Protein AF-A0A9E1VNL1-F1 (afdb_monomer_lite)

Structure (mmCIF, N/CA/C/O backbone):
data_AF-A0A9E1VNL1-F1
#
_entry.id   AF-A0A9E1VNL1-F1
#
loop_
_atom_site.group_PDB
_atom_site.id
_atom_site.type_symbol
_atom_site.label_atom_id
_atom_site.label_alt_id
_atom_site.label_comp_id
_atom_site.label_asym_id
_atom_site.label_entity_id
_atom_site.label_seq_id
_atom_site.pdbx_PDB_ins_code
_atom_site.Cartn_x
_atom_site.Cartn_y
_atom_site.Cartn_z
_atom_site.occupancy
_atom_site.B_iso_or_equiv
_atom_site.auth_seq_id
_atom_site.auth_comp_id
_atom_site.auth_asym_id
_atom_site.auth_atom_id
_atom_site.pdbx_PDB_model_num
ATOM 1 N N . MET A 1 1 ? 22.418 -6.849 -8.961 1.00 61.72 1 MET A N 1
ATOM 2 C CA . MET A 1 1 ? 21.705 -7.057 -7.676 1.00 61.72 1 MET A CA 1
ATOM 3 C C . MET A 1 1 ? 21.008 -5.788 -7.202 1.00 61.72 1 MET A C 1
ATOM 5 O O . MET A 1 1 ? 19.860 -5.892 -6.808 1.00 61.72 1 MET A O 1
ATOM 9 N N . SER A 1 2 ? 21.666 -4.621 -7.284 1.00 75.75 2 SER A N 1
ATOM 10 C CA . SER A 1 2 ? 21.085 -3.318 -6.914 1.00 75.75 2 SER A CA 1
ATOM 11 C C . SER A 1 2 ? 19.824 -2.946 -7.703 1.00 75.75 2 SER A C 1
ATOM 13 O O . SER A 1 2 ? 18.902 -2.411 -7.108 1.00 75.75 2 SER A O 1
ATOM 15 N N . GLU A 1 3 ? 19.758 -3.241 -9.002 1.00 84.81 3 GLU A N 1
ATOM 16 C CA . GLU A 1 3 ? 18.592 -2.880 -9.829 1.00 84.81 3 GLU A CA 1
ATOM 17 C C . GLU A 1 3 ? 17.319 -3.607 -9.381 1.00 84.81 3 GLU A C 1
ATOM 19 O O . GLU A 1 3 ? 16.314 -2.962 -9.133 1.00 84.81 3 GLU A O 1
ATOM 24 N N . LEU A 1 4 ? 17.384 -4.922 -9.135 1.00 90.00 4 LEU A N 1
ATOM 25 C CA . LEU A 1 4 ? 16.225 -5.689 -8.659 1.00 90.00 4 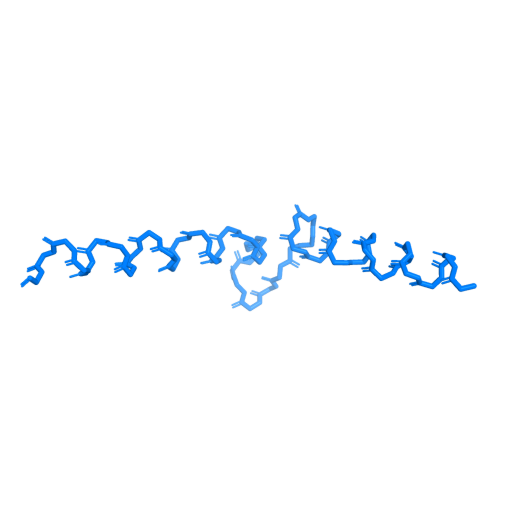LEU A CA 1
ATOM 26 C C . LEU A 1 4 ? 15.689 -5.169 -7.317 1.00 90.00 4 LEU A C 1
ATOM 28 O O . LEU A 1 4 ? 14.480 -5.129 -7.114 1.00 90.00 4 LEU A O 1
ATOM 32 N N . THR A 1 5 ? 16.573 -4.802 -6.386 1.00 93.12 5 THR A N 1
ATOM 33 C CA . THR A 1 5 ? 16.136 -4.234 -5.104 1.00 93.12 5 THR A CA 1
ATOM 34 C C . THR A 1 5 ? 15.479 -2.872 -5.298 1.00 93.12 5 THR A C 1
ATOM 36 O O . THR A 1 5 ? 14.420 -2.639 -4.728 1.00 93.12 5 THR A O 1
ATOM 39 N N . THR A 1 6 ? 16.043 -2.021 -6.160 1.00 95.25 6 THR A N 1
ATOM 40 C CA . THR A 1 6 ? 15.465 -0.711 -6.485 1.00 95.25 6 THR A CA 1
ATOM 41 C C . THR A 1 6 ? 14.107 -0.845 -7.173 1.00 95.25 6 THR A C 1
ATOM 43 O O . THR A 1 6 ? 13.161 -0.182 -6.767 1.00 95.25 6 THR A O 1
ATOM 46 N N . ASP A 1 7 ? 13.964 -1.767 -8.125 1.00 96.12 7 ASP A N 1
ATOM 47 C CA . ASP A 1 7 ? 12.693 -2.013 -8.815 1.00 96.12 7 ASP A CA 1
ATOM 48 C C . ASP A 1 7 ? 11.594 -2.477 -7.845 1.00 96.12 7 ASP A C 1
ATOM 50 O O . ASP A 1 7 ? 10.426 -2.093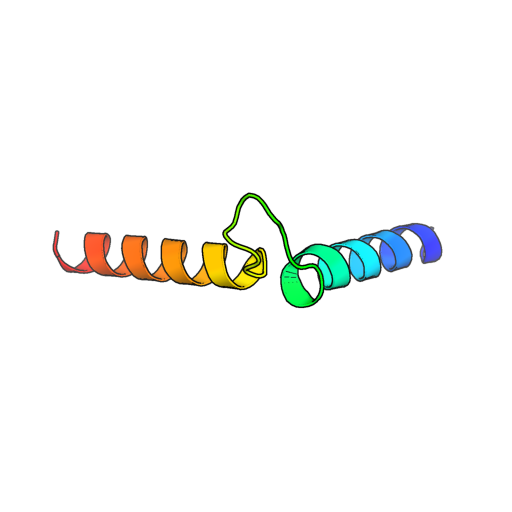 -7.966 1.00 96.12 7 ASP A O 1
ATOM 54 N N . VAL A 1 8 ? 11.956 -3.309 -6.861 1.00 96.69 8 VAL A N 1
ATOM 55 C CA . VAL A 1 8 ? 11.027 -3.749 -5.813 1.00 96.69 8 VAL A CA 1
ATOM 56 C C . VAL A 1 8 ? 10.643 -2.583 -4.902 1.00 96.69 8 VAL A C 1
ATOM 58 O O . VAL A 1 8 ? 9.457 -2.432 -4.601 1.00 96.69 8 VAL A O 1
ATOM 61 N N . ASP A 1 9 ? 11.602 -1.750 -4.497 1.00 97.06 9 ASP A N 1
ATOM 62 C CA . ASP A 1 9 ? 11.346 -0.572 -3.663 1.00 97.06 9 ASP A CA 1
ATOM 63 C C . ASP A 1 9 ? 10.408 0.421 -4.372 1.00 97.06 9 ASP A C 1
ATOM 65 O O . ASP A 1 9 ? 9.398 0.843 -3.797 1.00 97.06 9 ASP A O 1
ATOM 69 N N . ASP A 1 10 ? 10.664 0.702 -5.651 1.00 97.81 10 ASP A N 1
ATOM 70 C CA . ASP A 1 10 ? 9.835 1.573 -6.489 1.00 97.81 10 ASP A CA 1
ATOM 71 C C . ASP A 1 10 ? 8.416 1.011 -6.653 1.00 97.81 10 ASP A C 1
ATOM 73 O O . ASP A 1 10 ? 7.419 1.743 -6.558 1.00 97.81 10 ASP A O 1
ATOM 77 N N . TYR A 1 11 ? 8.291 -0.307 -6.851 1.00 97.81 11 TYR A N 1
ATOM 78 C CA . TYR A 1 11 ? 6.989 -0.964 -6.935 1.00 97.81 11 TYR A CA 1
ATOM 79 C C . TYR A 1 11 ? 6.219 -0.881 -5.612 1.00 97.81 11 TYR A C 1
ATOM 81 O O . TYR A 1 11 ? 5.013 -0.612 -5.618 1.00 97.81 11 TYR A O 1
ATOM 89 N N . ILE A 1 12 ? 6.893 -1.075 -4.475 1.00 98.12 12 ILE A N 1
ATOM 90 C CA . ILE A 1 12 ? 6.292 -0.949 -3.142 1.00 98.12 12 ILE A CA 1
ATOM 91 C C . ILE A 1 12 ? 5.820 0.490 -2.903 1.00 98.12 12 ILE A C 1
ATOM 93 O O . ILE A 1 12 ? 4.695 0.690 -2.427 1.00 98.12 12 ILE A O 1
ATOM 97 N N . GLU A 1 13 ? 6.633 1.492 -3.251 1.00 98.56 13 GLU A N 1
ATOM 98 C CA . GLU A 1 13 ? 6.260 2.903 -3.128 1.00 98.56 13 GLU A CA 1
ATOM 99 C C . GLU A 1 13 ? 5.028 3.210 -3.988 1.00 98.56 13 GLU A C 1
ATOM 101 O O . GLU A 1 13 ? 4.029 3.753 -3.498 1.00 98.56 13 GLU A O 1
ATOM 106 N N . PHE A 1 14 ? 5.054 2.804 -5.260 1.00 98.50 14 PHE A N 1
ATOM 107 C CA . PHE A 1 14 ? 3.931 2.984 -6.168 1.00 98.50 14 PHE A CA 1
ATOM 108 C C . PHE A 1 14 ? 2.663 2.313 -5.634 1.00 98.50 14 PHE A C 1
ATOM 110 O O . PHE A 1 14 ? 1.613 2.955 -5.547 1.00 98.50 14 PHE A O 1
ATOM 117 N N . TYR A 1 15 ? 2.747 1.043 -5.240 1.00 98.31 15 TYR A N 1
ATOM 118 C CA . TYR A 1 15 ? 1.595 0.282 -4.775 1.00 98.31 15 TYR A CA 1
ATOM 119 C C . TYR A 1 15 ? 0.981 0.902 -3.518 1.00 98.31 15 TYR A C 1
ATOM 121 O O . TYR A 1 15 ? -0.232 1.089 -3.453 1.00 98.31 15 TYR A O 1
ATOM 129 N N . ASN A 1 16 ? 1.802 1.260 -2.531 1.00 98.25 16 ASN A N 1
ATOM 130 C CA . ASN A 1 16 ? 1.293 1.749 -1.255 1.00 98.25 16 ASN A CA 1
ATOM 131 C C . ASN A 1 16 ? 0.811 3.204 -1.323 1.00 98.25 16 ASN A C 1
ATOM 133 O O . ASN A 1 16 ? -0.214 3.530 -0.715 1.00 98.25 16 ASN A O 1
ATOM 137 N N . TYR A 1 17 ? 1.510 4.069 -2.067 1.00 98.31 17 TYR A N 1
ATOM 138 C CA . TYR A 1 17 ? 1.316 5.523 -2.003 1.00 98.31 17 TYR A CA 1
ATOM 139 C C . TYR A 1 17 ? 0.744 6.159 -3.272 1.00 98.31 17 TYR A C 1
ATOM 141 O O . TYR A 1 17 ? 0.273 7.302 -3.217 1.00 98.31 17 TYR A O 1
ATOM 149 N N . LYS A 1 18 ? 0.752 5.468 -4.417 1.00 98.00 18 LYS A N 1
ATOM 150 C CA . LYS A 1 18 ? 0.294 6.028 -5.703 1.00 98.00 18 LYS A CA 1
ATOM 151 C C . LYS A 1 18 ? -0.898 5.261 -6.283 1.00 98.00 18 LYS A C 1
ATOM 153 O O . LYS A 1 18 ? -1.797 5.896 -6.831 1.00 98.00 18 LYS A O 1
ATOM 158 N N . ARG A 1 19 ? -0.967 3.939 -6.106 1.00 97.88 19 ARG A N 1
ATOM 159 C CA . ARG A 1 19 ? -2.035 3.085 -6.644 1.00 97.88 19 ARG A CA 1
ATOM 160 C C . ARG A 1 19 ? -3.354 3.264 -5.889 1.00 97.88 19 ARG A C 1
ATOM 162 O O . ARG A 1 19 ? -3.424 3.089 -4.675 1.00 97.88 19 ARG A O 1
ATOM 169 N N . PHE A 1 20 ? -4.425 3.528 -6.631 1.00 98.19 20 PHE A N 1
ATOM 170 C CA . PHE A 1 20 ? -5.793 3.408 -6.130 1.00 98.19 20 PHE A CA 1
ATOM 171 C C . PHE A 1 20 ? -6.271 1.962 -6.254 1.00 98.19 20 PHE A C 1
ATOM 173 O O . PHE A 1 20 ? -6.025 1.308 -7.271 1.00 98.19 20 PHE A O 1
ATOM 180 N N . HIS A 1 21 ? -6.951 1.456 -5.225 1.00 97.75 21 HIS A N 1
ATOM 181 C CA . HIS A 1 21 ? -7.408 0.071 -5.193 1.00 97.75 21 HIS A CA 1
ATOM 182 C C . HIS A 1 21 ? -8.935 0.006 -5.117 1.00 97.75 21 HIS A C 1
ATOM 184 O O . HIS A 1 21 ? -9.529 0.468 -4.147 1.00 97.75 21 HIS A O 1
ATOM 190 N N . GLN A 1 22 ? -9.580 -0.587 -6.127 1.00 97.81 22 GLN A N 1
ATOM 191 C CA . GLN A 1 22 ? -11.046 -0.624 -6.237 1.00 97.81 22 GLN A CA 1
ATOM 192 C C . GLN A 1 22 ? -11.714 -1.265 -5.012 1.00 97.81 22 GLN A C 1
ATOM 194 O O . GLN A 1 22 ? -12.687 -0.729 -4.500 1.00 97.81 22 GLN A O 1
ATOM 199 N N . THR A 1 23 ? -11.165 -2.368 -4.492 1.00 97.88 23 THR A N 1
ATOM 200 C CA . THR A 1 23 ? -11.719 -3.041 -3.299 1.00 97.88 23 THR A CA 1
ATOM 201 C C . THR A 1 23 ? -11.524 -2.259 -1.996 1.00 97.88 23 THR A C 1
ATOM 203 O O . THR A 1 23 ? -12.063 -2.655 -0.970 1.00 97.88 23 THR A O 1
ATOM 206 N N . LEU A 1 24 ? -10.739 -1.176 -2.020 1.00 97.31 24 LEU A N 1
ATOM 207 C CA . LEU A 1 24 ? -10.548 -0.257 -0.897 1.00 97.31 24 LEU A CA 1
ATOM 208 C C . LEU A 1 24 ? -11.345 1.040 -1.110 1.00 97.31 24 LEU A C 1
ATOM 210 O O . LEU A 1 24 ? -10.915 2.095 -0.648 1.00 97.31 24 LEU A O 1
ATOM 214 N N . ASP A 1 25 ? -12.451 0.991 -1.859 1.00 97.56 25 ASP A N 1
ATOM 215 C CA . ASP A 1 25 ? -13.236 2.162 -2.279 1.00 97.56 25 ASP A CA 1
ATOM 216 C C . ASP A 1 25 ? -12.374 3.231 -2.961 1.00 97.56 25 ASP A C 1
ATOM 218 O O . ASP A 1 25 ? -12.459 4.422 -2.662 1.00 97.56 25 ASP A O 1
ATOM 222 N N . TYR A 1 26 ? -11.467 2.788 -3.837 1.00 97.69 26 TYR A N 1
ATOM 223 C CA . TYR A 1 26 ? -10.480 3.645 -4.497 1.00 97.69 26 TYR A CA 1
ATOM 224 C C . TYR A 1 26 ? -9.603 4.447 -3.527 1.00 97.69 26 TYR A C 1
ATOM 226 O O . TYR A 1 26 ? -9.060 5.486 -3.890 1.00 97.69 26 TYR A O 1
ATOM 234 N N . LYS A 1 27 ? -9.392 3.968 -2.299 1.00 98.12 27 LYS A N 1
ATOM 235 C CA . LYS A 1 27 ? -8.351 4.500 -1.414 1.00 98.12 27 LYS A CA 1
ATOM 236 C C . LYS A 1 27 ? -6.991 3.919 -1.790 1.00 98.12 27 LYS A C 1
ATOM 238 O O . LYS A 1 27 ? -6.877 2.848 -2.391 1.00 98.12 27 LYS A O 1
ATOM 243 N N . LYS A 1 28 ? -5.943 4.644 -1.405 1.00 98.44 28 LYS A N 1
ATOM 244 C CA . LYS A 1 28 ? -4.563 4.157 -1.464 1.00 98.44 28 LYS A CA 1
ATOM 245 C C . LYS A 1 28 ? -4.319 3.166 -0.322 1.00 98.44 28 LYS A C 1
ATOM 247 O O . LYS A 1 28 ? -4.769 3.455 0.793 1.00 98.44 28 LYS A O 1
ATOM 252 N N . PRO A 1 29 ? -3.594 2.054 -0.545 1.00 98.44 29 PRO A N 1
ATOM 253 C CA . PRO A 1 29 ? -3.323 1.071 0.502 1.00 98.44 29 PRO A CA 1
ATOM 254 C C . PRO A 1 29 ? -2.722 1.678 1.774 1.00 98.44 29 PRO A C 1
ATOM 256 O O . PRO A 1 29 ? -3.179 1.355 2.870 1.00 98.44 29 PRO A O 1
ATOM 259 N N . MET A 1 30 ? -1.789 2.631 1.653 1.00 98.19 30 MET A N 1
ATOM 260 C CA . MET A 1 30 ? -1.169 3.239 2.833 1.00 98.19 30 MET A CA 1
ATOM 261 C C . MET A 1 30 ? -2.168 3.986 3.726 1.00 98.19 30 MET A C 1
ATOM 263 O O . MET A 1 30 ? -2.060 3.924 4.950 1.00 98.19 30 MET A O 1
ATOM 267 N N . ASN A 1 31 ? -3.185 4.632 3.143 1.00 98.25 31 ASN A N 1
ATOM 268 C CA . ASN A 1 31 ? -4.218 5.309 3.929 1.00 98.25 31 ASN A CA 1
ATOM 269 C C . ASN A 1 31 ? -4.973 4.297 4.804 1.00 98.25 31 ASN A C 1
ATOM 271 O O . ASN A 1 31 ? -5.253 4.568 5.967 1.00 98.25 31 ASN A O 1
ATOM 275 N N . VAL A 1 32 ? -5.259 3.105 4.272 1.00 98.00 32 VAL A N 1
ATOM 276 C CA . VAL A 1 32 ? -5.955 2.042 5.012 1.00 98.00 32 VAL A CA 1
ATOM 277 C C . VAL A 1 32 ? -5.094 1.505 6.160 1.00 98.00 32 VAL A C 1
ATOM 279 O O . VAL A 1 32 ? -5.600 1.320 7.268 1.00 98.00 32 VAL A O 1
ATOM 282 N N . TYR A 1 33 ? -3.790 1.310 5.939 1.00 97.62 33 TYR A N 1
ATOM 283 C CA . TYR A 1 33 ? -2.866 0.903 7.004 1.00 97.62 33 TYR A CA 1
ATOM 284 C C . TYR A 1 33 ? -2.746 1.957 8.105 1.00 97.62 33 TYR A C 1
ATOM 286 O O . TYR A 1 33 ? -2.764 1.627 9.289 1.00 97.62 33 TYR A O 1
ATOM 294 N N . GLN A 1 34 ? -2.661 3.235 7.738 1.00 98.06 34 GLN A N 1
ATOM 295 C CA . GLN A 1 34 ? -2.550 4.309 8.717 1.00 98.06 34 GLN A CA 1
ATOM 296 C C . GLN A 1 34 ? -3.785 4.375 9.629 1.00 98.06 34 GLN A C 1
ATOM 298 O O . GLN A 1 34 ? -3.642 4.524 10.845 1.00 98.06 34 GLN A O 1
ATOM 303 N N . GLU A 1 35 ? -4.985 4.214 9.071 1.00 97.69 35 GLU A N 1
ATOM 304 C CA . GLU A 1 35 ? -6.218 4.191 9.862 1.00 97.69 35 GLU A CA 1
ATOM 305 C C . GLU A 1 35 ? -6.301 2.966 10.783 1.00 97.69 35 GLU A C 1
ATOM 307 O O . GLU A 1 35 ? -6.688 3.097 11.948 1.00 97.69 35 GLU A O 1
ATOM 312 N N . SER A 1 36 ? -5.865 1.788 10.326 1.00 96.62 36 SER A N 1
ATOM 313 C CA . SER A 1 36 ? -5.856 0.586 11.171 1.00 96.62 36 SER A CA 1
ATOM 314 C C . SER A 1 36 ? -4.858 0.693 12.334 1.00 96.62 36 SER A C 1
ATOM 316 O O . SER A 1 36 ? -5.175 0.294 13.459 1.00 96.62 36 SER A O 1
ATOM 318 N N . 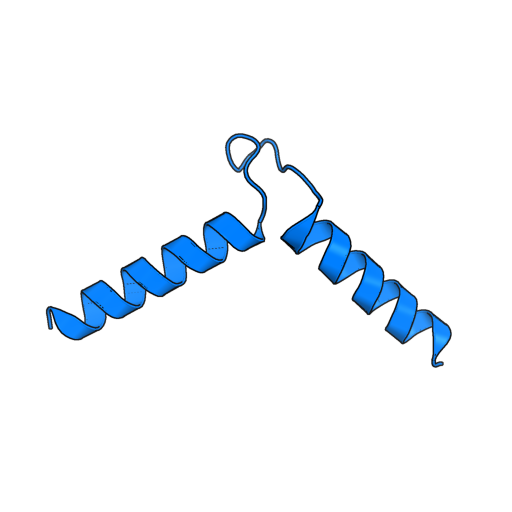ILE A 1 37 ? -3.688 1.302 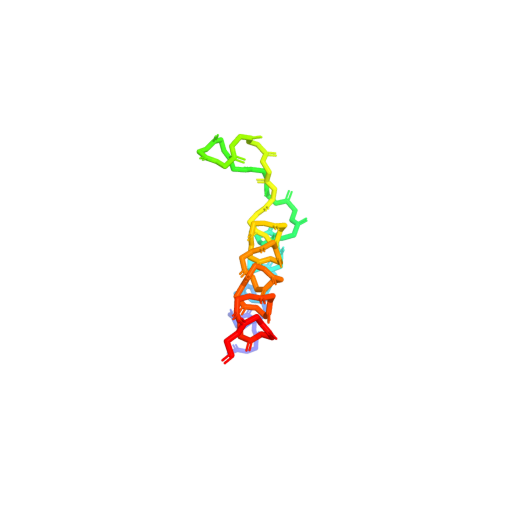12.112 1.00 97.25 37 ILE A N 1
ATOM 319 C CA . ILE A 1 37 ? -2.699 1.572 13.165 1.00 97.25 37 ILE A CA 1
ATOM 320 C C . ILE A 1 37 ? -3.282 2.516 14.220 1.00 97.25 37 ILE A C 1
ATOM 322 O O . ILE A 1 37 ? -3.216 2.202 15.412 1.00 97.25 37 ILE A O 1
ATOM 326 N N . LYS A 1 38 ? -3.894 3.634 13.803 1.00 97.38 38 LYS A N 1
ATOM 327 C CA . LYS A 1 38 ? -4.549 4.583 14.721 1.00 97.38 38 LYS A CA 1
ATOM 328 C C . LYS A 1 38 ? -5.643 3.900 15.54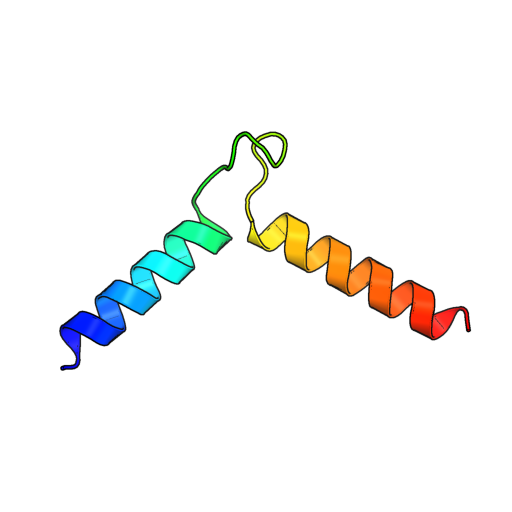0 1.00 97.38 38 LYS A C 1
ATOM 330 O O . LYS A 1 38 ? -5.683 4.055 16.760 1.00 97.38 38 LYS A O 1
ATOM 335 N N . LEU A 1 39 ? -6.491 3.097 14.892 1.00 97.12 39 LEU A N 1
ATOM 336 C CA . LEU A 1 39 ? -7.547 2.339 15.564 1.00 97.12 39 LEU A CA 1
ATOM 337 C C . LEU A 1 39 ? -6.971 1.421 16.651 1.00 97.12 39 LEU A C 1
ATOM 339 O O . LEU A 1 39 ? -7.468 1.404 17.777 1.00 97.12 39 LEU A O 1
ATOM 343 N N . ASN A 1 40 ? -5.903 0.689 16.336 1.00 96.75 40 ASN A N 1
ATOM 344 C CA . ASN A 1 40 ? -5.257 -0.215 17.284 1.00 96.75 40 ASN A CA 1
ATOM 345 C C . ASN A 1 40 ? -4.585 0.534 18.443 1.00 96.75 40 ASN A C 1
ATOM 347 O O . ASN A 1 40 ? -4.648 0.077 19.583 1.00 96.75 40 ASN A O 1
ATOM 351 N N . GLN A 1 41 ? -3.975 1.693 18.186 1.00 97.25 41 GLN A N 1
ATOM 352 C CA . GLN A 1 41 ? -3.413 2.547 19.237 1.00 97.25 41 GLN A CA 1
ATOM 353 C C . GLN A 1 41 ? -4.501 3.076 20.178 1.00 97.25 41 GLN A C 1
ATOM 355 O O . GLN A 1 41 ? -4.322 3.043 21.394 1.00 97.25 41 GLN A O 1
ATOM 360 N N . ASN A 1 42 ? -5.641 3.505 19.635 1.00 96.69 42 ASN A N 1
ATOM 361 C CA . ASN A 1 42 ? -6.768 3.982 20.434 1.00 96.69 42 ASN A CA 1
ATOM 362 C C . ASN A 1 42 ? -7.359 2.863 21.299 1.00 96.69 42 ASN A C 1
ATOM 364 O O . ASN A 1 42 ? -7.596 3.079 22.483 1.00 96.69 42 ASN A O 1
ATOM 368 N N . LYS A 1 43 ? -7.508 1.649 20.748 1.00 96.06 43 LYS A N 1
ATOM 369 C CA . LYS A 1 43 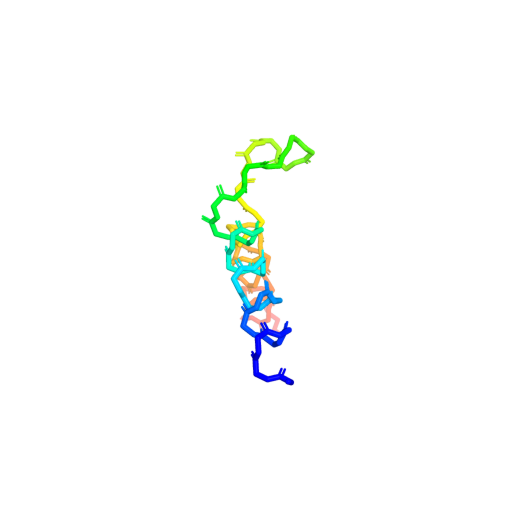? -7.930 0.467 21.518 1.00 96.06 43 LYS A CA 1
ATOM 370 C C . LYS A 1 43 ? -6.981 0.161 22.678 1.00 96.06 43 LYS A C 1
ATOM 372 O O . LYS A 1 43 ? -7.449 -0.105 23.774 1.00 96.06 43 LYS A O 1
ATOM 377 N N . LYS A 1 44 ? -5.663 0.241 22.454 1.00 95.56 44 LYS A N 1
ATOM 378 C CA . LYS A 1 44 ? -4.659 0.039 23.513 1.00 95.56 44 LYS A CA 1
ATOM 379 C C . LYS A 1 44 ? -4.729 1.093 24.619 1.00 95.56 44 LYS A C 1
ATOM 381 O O . LYS A 1 44 ? -4.454 0.761 25.756 1.00 95.56 44 LYS A O 1
ATOM 386 N N . ARG A 1 45 ? -5.054 2.348 24.288 1.00 93.88 45 ARG A N 1
ATOM 387 C CA . ARG A 1 45 ? -5.173 3.447 25.268 1.00 93.88 45 ARG A CA 1
ATOM 388 C C . ARG A 1 45 ? -6.462 3.394 26.091 1.00 93.88 45 ARG A C 1
ATOM 390 O O . ARG A 1 45 ? -6.514 4.007 27.147 1.00 93.88 45 ARG A O 1
ATOM 397 N N . ALA A 1 46 ? -7.500 2.747 25.565 1.00 90.31 46 ALA A N 1
ATOM 398 C CA . ALA A 1 46 ? -8.798 2.606 26.220 1.00 90.31 46 ALA A CA 1
ATOM 399 C C . ALA A 1 46 ? -8.912 1.340 27.093 1.00 90.31 46 ALA A C 1
ATOM 401 O O . ALA A 1 46 ? -9.947 1.148 27.727 1.00 90.31 46 ALA A O 1
ATOM 402 N N . SER A 1 47 ? -7.886 0.482 27.085 1.00 80.44 47 SER A N 1
ATOM 403 C CA . SER A 1 47 ? -7.759 -0.710 27.931 1.00 80.44 47 SER A CA 1
ATOM 404 C C . SER A 1 47 ? -6.838 -0.440 29.111 1.00 80.44 47 SER A C 1
ATOM 406 O O . SER A 1 47 ? -6.980 -1.210 30.084 1.00 80.44 47 SER A O 1
#

Sequence (47 aa):
MSELTTDVDDYIEFYNYKRFHQTLDYKKPMNVYQESIKLNQNKKRAS

Secondary structure (DSSP, 8-state):
-HHHHHHHHHHHHIIIII--BGGGTTB-HHHHHHHHHHHHHHHHH--

pLDDT: mean 95.2, std 6.72, range [61.72, 98.56]

Foldseek 3Di:
DVVVVVVVVVVVCCQQPPFQDVVVVRDHNVVVVVVVVVVVVVVVVVD

Radius of gyration: 14.76 Å; chains: 1; bounding box: 35×13×38 Å